Protein AF-A0A963LS50-F1 (afdb_monomer_lite)

Radius of gyration: 11.62 Å; chains: 1; bounding box: 24×30×28 Å

pLDDT: mean 90.68, std 5.98, range [69.31, 95.88]

Sequence (74 aa):
ALRKFGAPIYVRHEIVHNTYVVNDLKAKGAIFIEDLADVPPGATLVFSAHGVSRAVHEEARARGFQIFDATCPL

Structure (mmCIF, N/CA/C/O backbone):
data_AF-A0A963LS50-F1
#
_entry.id   AF-A0A963LS50-F1
#
loop_
_atom_site.group_PDB
_atom_site.id
_atom_site.type_symbol
_atom_site.label_atom_id
_atom_site.label_alt_id
_atom_site.label_comp_id
_atom_site.label_asym_id
_atom_site.label_entity_id
_atom_site.label_seq_id
_atom_site.pdbx_PDB_ins_code
_atom_site.Cartn_x
_atom_site.Cartn_y
_atom_site.Cartn_z
_atom_site.occupancy
_atom_site.B_iso_or_equiv
_atom_site.auth_seq_id
_atom_site.auth_comp_id
_atom_site.auth_asym_id
_atom_site.auth_atom_id
_atom_site.pdb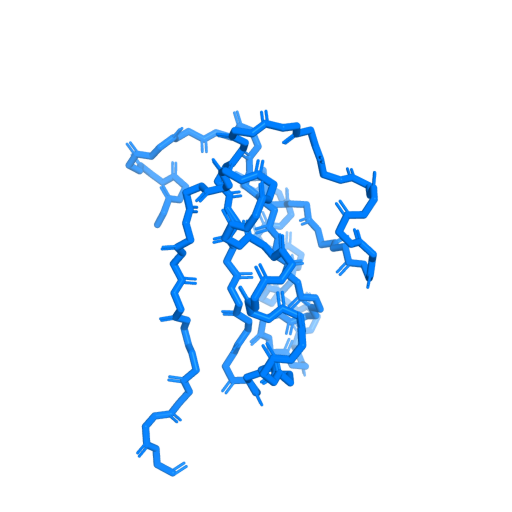x_PDB_model_num
ATOM 1 N N . ALA A 1 1 ? -6.741 5.401 -4.397 1.00 69.31 1 ALA A N 1
ATOM 2 C CA . ALA A 1 1 ? -7.190 4.422 -3.393 1.00 69.31 1 ALA A CA 1
ATOM 3 C C . ALA A 1 1 ? -7.715 5.106 -2.120 1.00 69.31 1 ALA A C 1
ATOM 5 O O . ALA A 1 1 ? -8.900 4.975 -1.864 1.00 69.31 1 ALA A O 1
ATOM 6 N N . LEU A 1 2 ? -6.930 5.931 -1.407 1.00 76.44 2 LEU A N 1
ATOM 7 C CA . LEU A 1 2 ? -7.332 6.545 -0.116 1.00 76.44 2 LEU A CA 1
ATOM 8 C C . LEU A 1 2 ? -8.674 7.301 -0.146 1.00 76.44 2 LEU A C 1
ATOM 10 O O . LEU A 1 2 ? -9.554 7.035 0.661 1.00 76.44 2 LEU A O 1
ATOM 14 N N . ARG A 1 3 ? -8.894 8.173 -1.140 1.00 76.19 3 ARG A N 1
ATOM 15 C CA . ARG A 1 3 ? -10.183 8.884 -1.301 1.00 76.19 3 ARG A CA 1
ATOM 16 C C . ARG A 1 3 ? -11.381 7.968 -1.599 1.00 76.19 3 ARG A C 1
ATOM 18 O O . ARG A 1 3 ? -12.510 8.389 -1.406 1.00 76.19 3 ARG A O 1
ATOM 25 N N . LYS A 1 4 ? -11.141 6.765 -2.134 1.00 78.50 4 LYS A N 1
ATOM 26 C CA . LYS A 1 4 ? -12.184 5.832 -2.59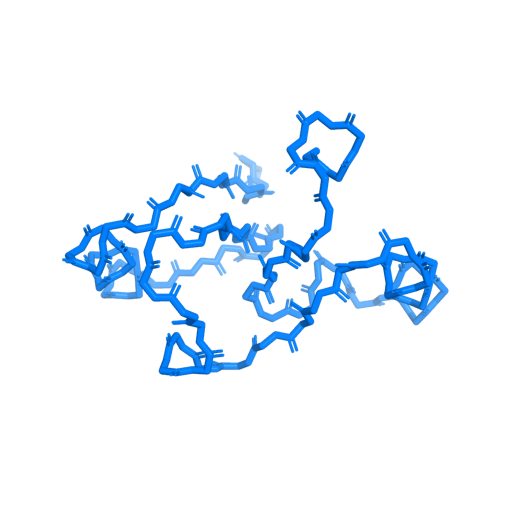8 1.00 78.50 4 LYS A CA 1
ATOM 27 C C . LYS A 1 4 ? -12.490 4.731 -1.576 1.00 78.50 4 LYS A C 1
ATOM 29 O O . LYS A 1 4 ? -13.634 4.310 -1.497 1.00 78.50 4 LYS A O 1
ATOM 34 N N . PHE A 1 5 ? -11.486 4.277 -0.825 1.00 79.88 5 PHE A N 1
ATOM 35 C CA . PHE A 1 5 ? -11.592 3.134 0.092 1.00 79.88 5 PHE A CA 1
ATOM 36 C C . PHE A 1 5 ? -11.399 3.512 1.568 1.00 79.88 5 PHE A C 1
ATOM 38 O O . PHE A 1 5 ? -11.539 2.657 2.433 1.00 79.88 5 PHE A O 1
ATOM 45 N N . GLY A 1 6 ? -11.119 4.785 1.865 1.00 80.56 6 GLY A N 1
ATOM 46 C CA . GLY A 1 6 ? -10.800 5.231 3.219 1.00 80.56 6 GLY A CA 1
ATOM 47 C C . GLY A 1 6 ? -9.399 4.801 3.658 1.00 80.56 6 GLY A C 1
ATOM 48 O O . GLY A 1 6 ? -8.617 4.275 2.866 1.00 80.56 6 GLY A O 1
ATOM 49 N N . ALA A 1 7 ? -9.077 5.080 4.918 1.00 86.56 7 ALA A N 1
ATOM 50 C CA . ALA A 1 7 ? -7.852 4.643 5.581 1.00 86.56 7 ALA A CA 1
ATOM 51 C C . ALA A 1 7 ? -8.170 3.516 6.590 1.00 86.56 7 ALA A C 1
ATOM 53 O O . ALA A 1 7 ? -9.278 3.508 7.133 1.00 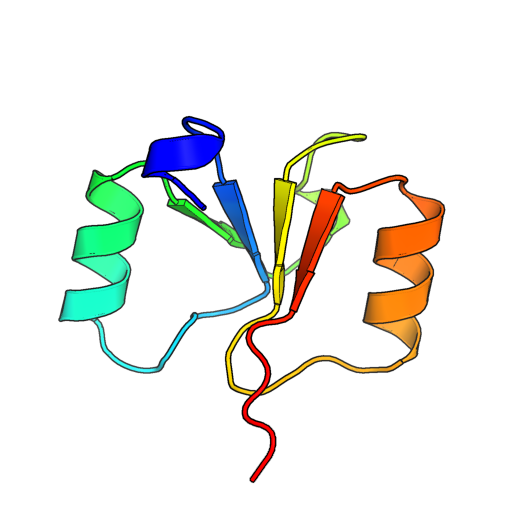86.56 7 ALA A O 1
ATOM 54 N N . PRO A 1 8 ? -7.219 2.610 6.891 1.00 90.00 8 PRO A N 1
ATOM 55 C CA . PRO A 1 8 ? -5.854 2.571 6.364 1.00 90.00 8 PRO A CA 1
ATOM 56 C C . PRO A 1 8 ? -5.748 1.896 4.989 1.00 90.00 8 PRO A C 1
ATOM 58 O O . PRO A 1 8 ? -6.507 0.984 4.664 1.00 90.00 8 PRO A O 1
ATOM 61 N N . ILE A 1 9 ? -4.758 2.318 4.196 1.00 92.81 9 ILE A N 1
ATOM 62 C CA . ILE A 1 9 ? -4.325 1.592 2.991 1.00 92.81 9 ILE A CA 1
ATOM 63 C C . ILE A 1 9 ? -2.884 1.161 3.160 1.00 92.81 9 ILE A C 1
ATOM 65 O O . ILE A 1 9 ? -2.026 1.986 3.467 1.00 92.81 9 ILE A O 1
ATOM 69 N N . TYR A 1 10 ? -2.623 -0.115 2.907 1.00 95.88 10 TYR A N 1
ATOM 70 C CA . TYR A 1 10 ? -1.297 -0.694 3.036 1.00 95.88 10 TYR A CA 1
ATOM 71 C C . TYR A 1 10 ? -0.560 -0.601 1.705 1.00 95.88 10 TYR A C 1
ATOM 73 O O . TYR A 1 10 ? -1.127 -0.900 0.655 1.00 95.88 10 TYR A O 1
ATOM 81 N N . VAL A 1 11 ? 0.699 -0.176 1.737 1.00 95.38 11 VAL A N 1
ATOM 82 C CA . VAL A 1 11 ? 1.555 -0.062 0.553 1.00 95.38 11 VAL A CA 1
ATOM 83 C C . VAL A 1 11 ? 2.783 -0.933 0.767 1.00 95.38 11 VAL A C 1
ATOM 85 O O . VAL A 1 11 ? 3.525 -0.726 1.727 1.00 95.38 11 VAL A O 1
ATOM 88 N N . ARG A 1 12 ? 2.981 -1.926 -0.108 1.00 93.75 12 ARG A N 1
ATOM 89 C CA . ARG A 1 12 ? 4.148 -2.808 -0.056 1.00 93.75 12 ARG A CA 1
ATOM 90 C C . ARG A 1 12 ? 5.363 -2.054 -0.581 1.00 93.75 12 ARG A C 1
ATOM 92 O O . ARG A 1 12 ? 5.424 -1.760 -1.777 1.00 93.75 12 ARG A O 1
ATOM 99 N N . HIS A 1 13 ? 6.330 -1.839 0.310 1.00 89.00 13 HIS A N 1
ATOM 100 C CA . HIS A 1 13 ? 7.495 -0.981 0.092 1.00 89.00 13 HIS A CA 1
ATOM 101 C C . HIS A 1 13 ? 7.129 0.494 -0.141 1.00 89.00 13 HIS A C 1
ATOM 103 O O . HIS A 1 13 ? 5.954 0.851 -0.259 1.00 89.00 13 HIS A O 1
ATOM 109 N N . GLU A 1 14 ? 8.128 1.376 -0.208 1.00 81.38 14 GLU A N 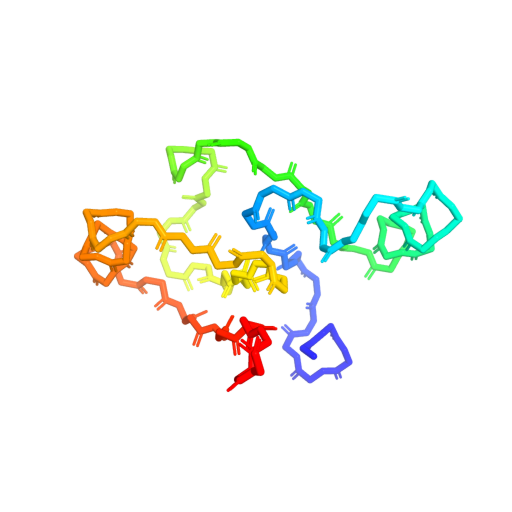1
ATOM 110 C CA . GLU A 1 14 ? 7.887 2.766 -0.591 1.00 81.38 14 GLU A CA 1
ATOM 111 C C . GLU A 1 14 ? 7.277 2.849 -1.997 1.00 81.38 14 GLU A C 1
ATOM 113 O O . GLU A 1 14 ? 7.718 2.187 -2.937 1.00 81.38 14 GLU A O 1
ATOM 118 N N . ILE A 1 15 ? 6.250 3.693 -2.145 1.00 79.19 15 ILE A N 1
ATOM 119 C CA . ILE A 1 15 ? 5.536 3.871 -3.418 1.00 79.19 15 ILE A CA 1
ATOM 120 C C . ILE A 1 15 ? 6.480 4.420 -4.500 1.00 79.19 15 ILE A C 1
ATOM 122 O O . ILE A 1 15 ? 6.377 4.025 -5.658 1.00 79.19 15 ILE A O 1
ATOM 126 N N . VAL A 1 16 ? 7.394 5.305 -4.082 1.00 83.06 16 VAL A N 1
ATOM 127 C CA . VAL A 1 16 ? 8.541 5.880 -4.796 1.00 83.06 16 VAL A CA 1
ATOM 128 C C . VAL A 1 16 ? 9.581 6.306 -3.751 1.00 83.06 16 VAL A C 1
ATOM 130 O O . VAL A 1 16 ? 9.199 6.657 -2.633 1.00 83.06 16 VAL A O 1
ATOM 133 N N . HIS A 1 17 ? 10.864 6.374 -4.116 1.00 82.75 17 HIS A N 1
ATOM 134 C CA . HIS A 1 17 ? 11.937 6.869 -3.237 1.00 82.75 17 HIS A CA 1
ATOM 135 C C . HIS A 1 17 ? 11.938 8.405 -3.130 1.00 82.75 17 HIS A C 1
ATOM 137 O O . HIS A 1 17 ? 12.865 9.090 -3.564 1.00 82.75 17 HIS A O 1
ATOM 143 N N . ASN A 1 18 ? 10.854 8.971 -2.598 1.00 89.50 18 ASN A N 1
ATOM 144 C CA . ASN A 1 18 ? 10.716 10.402 -2.353 1.00 89.50 18 ASN A CA 1
ATOM 145 C C . ASN A 1 18 ? 10.051 10.640 -0.995 1.00 89.50 18 ASN A C 1
ATOM 147 O O . ASN A 1 18 ? 8.847 10.435 -0.825 1.00 89.50 18 ASN A O 1
ATOM 151 N N . THR A 1 19 ? 10.833 11.142 -0.039 1.00 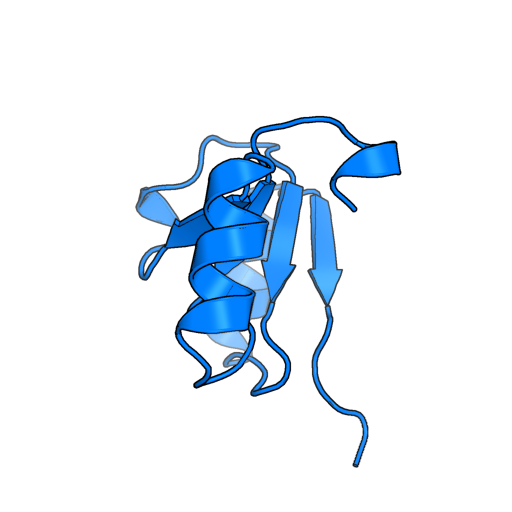89.81 19 THR A N 1
ATOM 152 C CA . THR A 1 19 ? 10.393 11.358 1.344 1.00 89.81 19 THR A CA 1
ATOM 153 C C . THR A 1 19 ? 9.188 12.295 1.453 1.00 89.81 19 THR A C 1
ATOM 155 O O . THR A 1 19 ? 8.319 12.068 2.293 1.00 89.81 19 THR A O 1
ATOM 158 N N . TYR A 1 20 ? 9.089 13.324 0.602 1.00 93.38 20 T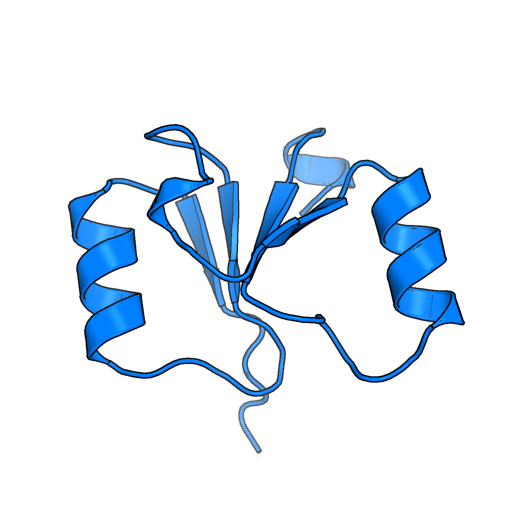YR A N 1
ATOM 159 C CA . TYR A 1 20 ? 7.943 14.239 0.608 1.00 93.38 20 TYR A CA 1
ATOM 160 C C . TYR A 1 20 ? 6.650 13.508 0.229 1.00 93.38 20 TYR A C 1
ATOM 162 O O . TYR A 1 20 ? 5.652 13.608 0.941 1.00 93.38 20 TYR A O 1
ATOM 170 N N . VAL A 1 21 ? 6.688 12.713 -0.845 1.00 91.62 21 VAL A N 1
ATOM 171 C CA . VAL A 1 21 ? 5.535 11.921 -1.304 1.00 91.62 21 VAL A CA 1
ATOM 172 C C . VAL A 1 21 ? 5.137 10.877 -0.261 1.00 91.62 21 VAL A C 1
ATOM 174 O O . VAL A 1 21 ? 3.956 10.733 0.053 1.00 91.62 21 VAL A O 1
ATOM 177 N N . VAL A 1 22 ? 6.113 10.169 0.312 1.00 90.75 22 VAL A N 1
ATOM 178 C CA . VAL A 1 22 ? 5.866 9.158 1.349 1.00 90.75 22 VAL A CA 1
ATOM 179 C C . VAL A 1 22 ? 5.203 9.784 2.578 1.00 90.75 22 VAL A C 1
ATOM 181 O O . VAL A 1 22 ? 4.205 9.257 3.071 1.00 90.75 22 VAL A O 1
ATOM 184 N N . ASN A 1 23 ? 5.702 10.926 3.054 1.00 93.12 23 ASN A N 1
ATOM 185 C CA . ASN A 1 23 ? 5.148 11.598 4.230 1.00 93.12 23 ASN A CA 1
ATOM 186 C C . ASN A 1 23 ? 3.739 12.153 3.985 1.00 93.12 23 ASN A C 1
ATOM 188 O O . ASN A 1 23 ? 2.876 12.006 4.851 1.00 93.12 23 ASN A O 1
ATOM 192 N N . ASP A 1 24 ? 3.477 12.729 2.809 1.00 93.94 24 ASP A N 1
ATOM 193 C CA . ASP A 1 24 ? 2.136 13.189 2.425 1.00 93.94 24 ASP A CA 1
ATOM 194 C C . ASP A 1 24 ? 1.122 12.030 2.407 1.00 93.94 24 ASP A C 1
ATOM 196 O O . ASP A 1 24 ? 0.007 12.155 2.917 1.00 93.94 24 ASP A O 1
ATOM 200 N N . LEU A 1 25 ? 1.519 10.862 1.895 1.00 92.00 25 LEU A N 1
ATOM 201 C CA . LEU A 1 25 ? 0.664 9.675 1.891 1.00 92.00 25 LEU A CA 1
ATOM 202 C C . LEU A 1 25 ? 0.440 9.107 3.293 1.00 92.00 25 LEU A C 1
ATOM 204 O O . LEU A 1 25 ? -0.694 8.747 3.616 1.00 92.00 25 LEU A O 1
ATOM 208 N N . LYS A 1 26 ? 1.476 9.068 4.142 1.00 92.50 26 LYS A N 1
ATOM 209 C CA . LYS A 1 26 ? 1.343 8.672 5.556 1.00 92.50 26 LYS A CA 1
ATOM 210 C C . LYS A 1 26 ? 0.348 9.572 6.287 1.00 92.50 26 LYS A C 1
ATOM 212 O O . LYS A 1 26 ? -0.561 9.066 6.938 1.00 92.50 26 LYS A O 1
ATOM 217 N N . ALA A 1 27 ? 0.449 10.891 6.105 1.00 93.94 27 ALA A N 1
ATOM 218 C CA . ALA A 1 27 ? -0.480 11.860 6.693 1.00 93.94 27 ALA A CA 1
ATOM 219 C C . ALA A 1 27 ? -1.934 11.662 6.222 1.00 93.94 27 ALA A C 1
ATOM 221 O O . ALA A 1 27 ? -2.873 11.989 6.943 1.00 93.94 27 ALA A O 1
ATOM 222 N N . LYS A 1 28 ? -2.129 11.085 5.030 1.00 92.50 28 LYS A N 1
ATOM 223 C CA . LYS A 1 28 ? -3.443 10.737 4.469 1.00 92.50 28 LYS A CA 1
ATOM 224 C C . LYS A 1 28 ? -3.928 9.332 4.853 1.00 92.50 28 LYS A C 1
ATOM 226 O O . LYS A 1 28 ? -4.998 8.935 4.397 1.00 92.50 28 LYS A O 1
ATOM 231 N N . GLY A 1 29 ? -3.180 8.590 5.675 1.00 92.12 29 GLY A N 1
ATOM 232 C CA . GLY A 1 29 ? -3.565 7.270 6.185 1.00 92.12 29 GLY A CA 1
ATOM 233 C C . GLY A 1 29 ? -2.991 6.076 5.416 1.00 92.12 29 GLY A C 1
ATOM 234 O O . GLY A 1 29 ? -3.512 4.966 5.544 1.00 92.12 29 GLY A O 1
ATOM 235 N N . ALA A 1 30 ? -1.945 6.276 4.609 1.00 95.25 30 ALA A N 1
ATOM 236 C CA . ALA A 1 30 ? -1.176 5.164 4.058 1.00 95.25 30 ALA A CA 1
ATOM 237 C C . ALA A 1 30 ? -0.237 4.566 5.117 1.00 95.25 30 ALA A C 1
ATOM 239 O O . ALA A 1 30 ? 0.464 5.292 5.824 1.00 95.25 30 ALA A O 1
ATOM 240 N N . ILE A 1 31 ? -0.178 3.240 5.174 1.00 95.38 31 ILE A N 1
ATOM 241 C CA . ILE A 1 31 ? 0.741 2.482 6.020 1.00 95.38 31 ILE A CA 1
ATOM 242 C C . ILE A 1 31 ? 1.703 1.740 5.097 1.00 95.38 31 ILE A C 1
ATOM 244 O O . ILE A 1 31 ? 1.296 0.887 4.312 1.00 95.38 31 ILE A O 1
ATOM 248 N N . PHE A 1 32 ? 2.981 2.090 5.171 1.00 94.25 32 PHE A N 1
ATOM 249 C CA . PHE A 1 32 ? 4.027 1.432 4.396 1.00 94.25 32 PHE A CA 1
ATOM 250 C C . PHE A 1 32 ? 4.518 0.210 5.166 1.00 94.25 32 PHE A C 1
ATOM 252 O O . PHE A 1 32 ? 4.841 0.329 6.347 1.00 94.25 32 PHE A O 1
ATOM 259 N N . ILE A 1 33 ? 4.537 -0.942 4.500 1.00 94.94 33 ILE A N 1
ATOM 260 C CA . ILE A 1 33 ? 4.888 -2.240 5.087 1.00 94.94 33 ILE A CA 1
ATOM 261 C C . ILE A 1 33 ? 5.978 -2.922 4.268 1.00 94.94 33 ILE A C 1
ATOM 263 O O . ILE A 1 33 ? 6.038 -2.787 3.040 1.00 94.94 33 ILE A O 1
ATOM 267 N N . GLU A 1 34 ? 6.806 -3.701 4.957 1.00 91.75 34 GLU A N 1
ATOM 268 C CA . GLU A 1 34 ? 7.786 -4.586 4.327 1.00 91.75 34 GLU A CA 1
ATOM 269 C C . GLU A 1 34 ? 7.324 -6.044 4.300 1.00 91.75 34 GLU A C 1
ATOM 271 O O . GLU A 1 34 ? 7.708 -6.783 3.395 1.00 91.75 34 GLU A O 1
ATOM 276 N N . ASP A 1 35 ? 6.446 -6.455 5.213 1.00 93.12 35 ASP A N 1
ATOM 277 C CA . ASP A 1 35 ? 5.920 -7.817 5.257 1.00 93.12 35 ASP A CA 1
ATOM 278 C C . ASP A 1 35 ? 4.392 -7.829 5.112 1.00 93.12 35 ASP A C 1
ATOM 280 O O . ASP A 1 35 ? 3.675 -7.033 5.720 1.00 93.12 35 ASP A O 1
ATOM 284 N N . LEU A 1 36 ? 3.874 -8.758 4.303 1.00 93.94 36 LEU A N 1
ATOM 285 C CA . LEU A 1 36 ? 2.436 -9.002 4.182 1.00 93.94 36 LEU A CA 1
ATOM 286 C C . LEU A 1 36 ? 1.830 -9.564 5.478 1.00 93.94 36 LEU A C 1
ATOM 288 O O . LEU A 1 36 ? 0.614 -9.501 5.660 1.00 93.94 36 LEU A O 1
ATOM 292 N N . ALA A 1 37 ? 2.654 -10.105 6.378 1.00 94.12 37 ALA A N 1
ATOM 293 C CA . ALA A 1 37 ? 2.269 -10.500 7.726 1.00 94.12 37 ALA A CA 1
ATOM 294 C C . ALA A 1 37 ? 1.787 -9.325 8.590 1.00 94.12 37 ALA A C 1
ATOM 296 O O . ALA A 1 37 ? 0.942 -9.539 9.458 1.00 94.12 37 ALA A O 1
ATOM 297 N N . ASP A 1 38 ? 2.233 -8.100 8.301 1.00 93.44 38 ASP A N 1
ATOM 298 C CA . ASP A 1 38 ? 1.828 -6.892 9.032 1.00 93.44 38 ASP A CA 1
ATOM 299 C C . ASP A 1 38 ? 0.455 -6.355 8.587 1.00 93.44 38 ASP A C 1
ATOM 301 O O . ASP A 1 38 ? -0.050 -5.364 9.123 1.00 93.44 38 ASP A O 1
ATOM 305 N N . VAL A 1 39 ? -0.157 -6.987 7.581 1.00 94.81 39 VAL A N 1
ATOM 306 C CA . VAL A 1 39 ? -1.395 -6.528 6.952 1.00 94.81 39 VAL A CA 1
ATOM 307 C C . VAL A 1 39 ? -2.576 -7.393 7.411 1.00 94.81 39 VAL A C 1
ATOM 309 O O . VAL A 1 39 ? -2.571 -8.609 7.190 1.00 94.81 39 VAL A O 1
ATOM 312 N N . PRO A 1 40 ? -3.628 -6.797 8.007 1.00 92.62 40 PRO A N 1
ATOM 313 C CA . PRO A 1 40 ? -4.835 -7.522 8.384 1.00 92.62 40 PRO A CA 1
ATOM 314 C C . PRO A 1 40 ? -5.498 -8.211 7.177 1.00 92.62 40 PRO A C 1
ATOM 316 O O . PRO A 1 40 ? -5.568 -7.608 6.101 1.00 92.62 40 PRO A O 1
ATOM 319 N N . PRO A 1 41 ? -6.042 -9.434 7.331 1.00 88.94 41 PRO A N 1
ATOM 320 C CA . PRO A 1 41 ? -6.767 -10.122 6.264 1.00 88.94 41 PRO A CA 1
ATOM 321 C C . PRO A 1 41 ? -7.875 -9.258 5.648 1.00 88.94 41 PRO A C 1
ATOM 323 O O . PRO A 1 41 ? -8.581 -8.537 6.353 1.00 88.94 41 PRO A O 1
ATOM 326 N N . GLY A 1 42 ? -8.036 -9.332 4.325 1.00 86.94 42 GLY A N 1
ATOM 327 C CA . GLY A 1 42 ? -9.058 -8.568 3.596 1.00 86.94 42 GLY A CA 1
ATOM 328 C C . GLY A 1 42 ? -8.778 -7.067 3.433 1.00 86.94 42 GLY A C 1
ATOM 329 O O . GLY A 1 42 ? -9.575 -6.373 2.802 1.00 86.94 42 GLY A O 1
ATOM 330 N N . ALA A 1 43 ? -7.661 -6.550 3.957 1.00 93.50 43 ALA A N 1
ATOM 331 C CA . ALA A 1 43 ? -7.293 -5.148 3.792 1.00 93.50 43 ALA A CA 1
ATOM 332 C C . ALA A 1 43 ? -7.005 -4.771 2.325 1.00 93.50 43 ALA A C 1
ATOM 334 O O . ALA A 1 43 ? -6.730 -5.614 1.464 1.00 93.50 43 ALA A O 1
ATOM 335 N N . THR A 1 44 ? -7.046 -3.463 2.050 1.00 94.62 44 THR A N 1
ATOM 336 C CA . THR A 1 44 ? -6.602 -2.905 0.768 1.00 94.62 44 THR A CA 1
ATOM 337 C C . THR A 1 44 ? -5.080 -2.817 0.739 1.00 94.62 44 THR A C 1
ATOM 339 O O . THR A 1 44 ? -4.484 -2.130 1.572 1.00 94.62 44 THR A O 1
ATOM 342 N N . LEU A 1 45 ? -4.476 -3.473 -0.251 1.00 95.62 45 LEU A N 1
ATOM 343 C CA . LEU A 1 45 ? -3.035 -3.526 -0.466 1.00 95.62 45 LEU A CA 1
ATOM 344 C C . LEU A 1 45 ? -2.674 -2.897 -1.815 1.00 95.62 45 LEU A C 1
ATOM 346 O O . LEU A 1 45 ? -3.296 -3.189 -2.835 1.00 95.62 45 LEU A O 1
ATOM 350 N N . VAL A 1 46 ? -1.646 -2.054 -1.828 1.00 95.38 46 VAL A N 1
ATOM 351 C CA . VAL A 1 46 ? -1.089 -1.433 -3.032 1.00 95.38 46 VAL A CA 1
ATOM 352 C C . VAL A 1 46 ? 0.333 -1.941 -3.251 1.00 95.38 46 VAL A C 1
ATOM 354 O O . VAL A 1 46 ? 1.166 -1.834 -2.350 1.00 95.38 46 VAL A O 1
ATOM 357 N N . PHE A 1 47 ? 0.632 -2.464 -4.440 1.00 95.25 47 PHE A N 1
ATOM 358 C CA . PHE A 1 47 ? 2.015 -2.715 -4.859 1.00 95.25 47 PHE A CA 1
ATOM 359 C C . PHE A 1 47 ? 2.631 -1.435 -5.421 1.00 95.25 47 PHE A C 1
ATOM 361 O O . PHE A 1 47 ? 1.950 -0.678 -6.113 1.00 95.25 47 PHE A O 1
ATOM 368 N N . SER A 1 48 ? 3.895 -1.169 -5.083 1.00 92.38 48 SER A N 1
ATOM 369 C CA . SER A 1 48 ? 4.597 0.044 -5.516 1.00 92.38 48 SER A CA 1
ATOM 370 C C . SER A 1 48 ? 4.899 0.062 -7.018 1.00 92.38 48 SER A C 1
ATOM 372 O O . SER A 1 48 ? 4.769 -0.947 -7.709 1.00 92.38 48 SER A O 1
ATOM 374 N N . ALA A 1 49 ? 5.356 1.215 -7.520 1.00 90.88 49 ALA A N 1
ATOM 375 C CA . ALA A 1 49 ? 5.721 1.383 -8.927 1.00 90.88 49 ALA A CA 1
ATOM 376 C C . ALA A 1 49 ? 6.877 0.475 -9.380 1.00 90.88 49 ALA A C 1
ATOM 378 O O . ALA A 1 49 ? 7.006 0.200 -10.571 1.00 90.88 49 ALA A O 1
ATOM 379 N N . HIS A 1 50 ? 7.684 -0.007 -8.435 1.00 90.06 50 HIS A N 1
ATOM 380 C CA . HIS A 1 50 ? 8.817 -0.900 -8.677 1.00 90.06 50 HIS A CA 1
ATOM 381 C C . HIS A 1 50 ? 8.398 -2.364 -8.889 1.00 90.06 50 HIS A C 1
ATOM 383 O O . HIS A 1 50 ? 9.223 -3.192 -9.270 1.00 90.06 50 HIS A O 1
ATOM 389 N N . GLY A 1 51 ? 7.129 -2.685 -8.628 1.00 90.62 51 GLY A N 1
ATOM 390 C CA . GLY A 1 51 ? 6.605 -4.039 -8.687 1.00 90.62 51 GLY A CA 1
ATOM 391 C C . GLY A 1 51 ? 7.029 -4.925 -7.523 1.00 90.62 51 GLY A C 1
ATOM 392 O O . GLY A 1 51 ? 7.682 -4.509 -6.564 1.00 90.62 51 GLY A O 1
ATOM 393 N N . VAL A 1 52 ? 6.581 -6.174 -7.592 1.00 93.81 52 VAL A N 1
ATOM 394 C CA . VAL A 1 52 ? 6.830 -7.216 -6.592 1.00 93.81 52 VAL A CA 1
ATOM 395 C C . VAL A 1 52 ? 7.131 -8.542 -7.283 1.00 93.81 52 VAL A C 1
ATOM 397 O O . VAL A 1 52 ? 6.833 -8.733 -8.462 1.00 93.81 52 VAL A O 1
ATOM 400 N N . SER A 1 53 ? 7.709 -9.494 -6.550 1.00 94.56 53 SER A N 1
ATOM 401 C CA . SER A 1 53 ? 7.914 -10.843 -7.080 1.00 94.56 53 SER A CA 1
ATOM 402 C C . SER A 1 53 ? 6.581 -11.577 -7.279 1.00 94.56 53 SER A C 1
ATOM 404 O O . SER A 1 53 ? 5.583 -11.299 -6.607 1.00 94.56 53 SER A O 1
ATOM 406 N N . ARG A 1 54 ? 6.571 -12.588 -8.161 1.00 94.31 54 ARG A N 1
ATOM 407 C CA . ARG A 1 54 ? 5.384 -13.432 -8.375 1.00 94.31 54 ARG A CA 1
ATOM 408 C C . ARG A 1 54 ? 4.918 -14.115 -7.086 1.00 94.31 54 ARG A C 1
ATOM 410 O O . ARG A 1 54 ? 3.720 -14.186 -6.845 1.00 94.31 54 ARG A O 1
ATOM 417 N N . ALA A 1 55 ? 5.856 -14.542 -6.240 1.00 95.12 55 ALA A N 1
ATOM 418 C CA . ALA A 1 55 ? 5.556 -15.164 -4.951 1.00 95.12 55 ALA A CA 1
ATOM 419 C C . ALA A 1 55 ? 4.796 -14.210 -4.011 1.00 95.12 55 ALA A C 1
ATOM 421 O O . ALA A 1 55 ? 3.781 -14.598 -3.442 1.00 95.12 55 ALA A O 1
ATOM 422 N N . VAL A 1 56 ? 5.222 -12.943 -3.920 1.00 94.19 56 VAL A N 1
ATOM 423 C CA . VAL A 1 56 ? 4.521 -11.914 -3.127 1.00 94.19 56 VAL A CA 1
ATOM 424 C C . VAL A 1 56 ? 3.125 -11.653 -3.694 1.00 94.19 56 VAL A C 1
ATOM 426 O O . VAL A 1 56 ? 2.161 -11.498 -2.943 1.00 94.19 56 VAL A O 1
ATOM 429 N N . HIS A 1 57 ? 2.987 -11.644 -5.022 1.00 95.12 57 HIS A N 1
ATOM 430 C CA . HIS A 1 57 ? 1.683 -11.483 -5.655 1.00 95.12 57 HIS A CA 1
ATOM 431 C C . HIS A 1 57 ? 0.740 -12.665 -5.346 1.00 95.12 57 HIS A C 1
ATOM 433 O O . HIS A 1 57 ? -0.442 -12.451 -5.051 1.00 95.12 57 HIS A O 1
ATOM 439 N N . GLU A 1 58 ? 1.227 -13.902 -5.427 1.00 95.50 58 GLU A N 1
ATOM 440 C CA . GLU A 1 58 ? 0.457 -15.115 -5.122 1.00 95.50 58 GLU A CA 1
ATOM 441 C C . GLU A 1 58 ? 0.042 -15.155 -3.644 1.00 95.50 58 GLU A C 1
ATOM 443 O O . GLU A 1 58 ? -1.127 -15.393 -3.339 1.00 95.50 58 GLU A O 1
ATOM 448 N N . GLU A 1 59 ? 0.959 -14.821 -2.735 1.00 94.88 59 GLU A N 1
ATOM 449 C CA . GLU A 1 59 ? 0.691 -14.737 -1.300 1.00 94.88 59 GLU A CA 1
ATOM 450 C C . GLU A 1 59 ? -0.399 -13.704 -0.978 1.00 94.88 59 GLU A C 1
ATOM 452 O O . GLU A 1 59 ? -1.353 -14.004 -0.257 1.00 94.88 59 GLU A O 1
ATOM 457 N N . ALA A 1 60 ? -0.308 -12.502 -1.551 1.00 94.81 60 ALA A N 1
ATOM 458 C CA . ALA A 1 60 ? -1.306 -11.455 -1.353 1.00 94.81 60 ALA A CA 1
ATOM 459 C C . ALA A 1 60 ? -2.710 -11.889 -1.814 1.00 94.81 60 ALA A C 1
ATOM 461 O O . ALA A 1 60 ? -3.705 -11.583 -1.151 1.00 94.81 60 ALA A O 1
ATOM 462 N N . ARG A 1 61 ? -2.799 -12.630 -2.931 1.00 93.25 61 ARG A N 1
ATOM 463 C CA . ARG A 1 61 ? -4.069 -13.207 -3.403 1.00 93.25 61 ARG A CA 1
ATOM 464 C C . ARG A 1 61 ? -4.576 -14.289 -2.452 1.00 93.25 61 ARG A C 1
ATOM 466 O O . ARG A 1 61 ? -5.762 -14.290 -2.136 1.00 93.25 61 ARG A O 1
ATOM 473 N N . ALA A 1 62 ? -3.700 -15.175 -1.976 1.00 94.19 62 ALA A N 1
ATOM 474 C CA . ALA A 1 62 ? -4.059 -16.245 -1.044 1.00 94.19 62 ALA A CA 1
ATOM 475 C C . ALA A 1 62 ? -4.581 -15.704 0.299 1.00 94.19 62 ALA A C 1
ATOM 477 O O . ALA A 1 62 ? -5.504 -16.273 0.877 1.00 94.19 62 ALA A O 1
ATOM 478 N N . ARG A 1 63 ? -4.045 -14.568 0.765 1.00 93.50 63 ARG A N 1
ATOM 479 C CA . ARG A 1 63 ? -4.510 -13.850 1.966 1.00 93.50 63 ARG A CA 1
ATOM 480 C C . ARG A 1 63 ? -5.813 -13.057 1.756 1.00 93.50 63 ARG A C 1
ATOM 482 O O . ARG A 1 63 ? -6.343 -12.493 2.712 1.00 93.50 63 ARG A O 1
ATOM 489 N N . GLY A 1 64 ? -6.340 -13.008 0.529 1.00 93.56 64 GLY A N 1
ATOM 490 C CA . GLY A 1 64 ? -7.622 -12.372 0.213 1.00 93.56 64 GLY A CA 1
ATOM 491 C C . GLY A 1 64 ? -7.601 -10.842 0.228 1.00 93.56 64 GLY A C 1
ATOM 492 O O . GLY A 1 64 ? -8.642 -10.226 0.451 1.00 93.56 64 GLY A O 1
ATOM 493 N N . PHE A 1 65 ? -6.442 -10.211 0.022 1.00 95.00 65 PHE A N 1
ATOM 494 C CA . PHE A 1 65 ? -6.350 -8.751 -0.016 1.00 95.00 65 PHE A CA 1
ATOM 495 C C . PHE A 1 65 ? -7.053 -8.154 -1.240 1.00 95.00 65 PHE A C 1
ATOM 497 O O . PHE A 1 65 ? -7.073 -8.740 -2.326 1.00 95.00 65 PHE A O 1
ATOM 504 N N . GLN A 1 66 ? -7.568 -6.931 -1.091 1.00 93.94 66 GLN A N 1
ATOM 505 C CA . GLN A 1 66 ? -7.980 -6.116 -2.233 1.00 93.94 66 GLN A CA 1
ATOM 506 C C . GLN A 1 66 ? -6.747 -5.435 -2.832 1.00 93.94 66 GLN A C 1
ATOM 508 O O . GLN A 1 66 ? -6.264 -4.435 -2.303 1.00 93.94 66 GLN A O 1
ATOM 513 N N . ILE A 1 67 ? -6.220 -6.009 -3.913 1.00 94.25 67 ILE A N 1
ATOM 514 C CA . ILE A 1 67 ? -4.942 -5.601 -4.508 1.00 94.25 67 ILE A CA 1
ATOM 515 C C . ILE A 1 67 ? -5.150 -4.510 -5.566 1.00 94.25 67 ILE A C 1
ATOM 517 O O . ILE A 1 67 ? -5.936 -4.679 -6.500 1.00 94.25 67 ILE A O 1
ATOM 521 N N . PHE A 1 68 ? -4.378 -3.428 -5.459 1.00 93.75 68 PHE A N 1
ATOM 522 C CA . PHE A 1 68 ? -4.158 -2.444 -6.518 1.00 93.75 68 PHE A CA 1
ATOM 523 C C . PHE A 1 68 ? -2.690 -2.467 -6.929 1.00 93.75 68 PHE A C 1
ATOM 525 O O . PHE A 1 68 ? -1.810 -2.125 -6.142 1.00 93.75 68 PHE A O 1
ATOM 532 N N . ASP A 1 69 ? -2.429 -2.857 -8.167 1.00 93.50 69 ASP A N 1
ATOM 533 C CA . ASP A 1 69 ? -1.074 -2.896 -8.696 1.00 93.50 69 ASP A CA 1
ATOM 534 C C . ASP A 1 69 ? -0.729 -1.550 -9.345 1.00 93.50 69 ASP A C 1
ATOM 536 O O . ASP A 1 69 ? -1.370 -1.149 -10.318 1.00 93.50 69 ASP A O 1
ATOM 540 N N . ALA A 1 70 ? 0.231 -0.823 -8.766 1.00 92.56 70 ALA A N 1
ATOM 541 C CA . ALA A 1 70 ? 0.723 0.439 -9.311 1.00 92.56 70 ALA A CA 1
ATOM 542 C C . ALA A 1 70 ? 2.058 0.285 -10.058 1.00 92.56 70 ALA A C 1
ATOM 544 O O . ALA A 1 70 ? 2.688 1.304 -10.346 1.00 92.56 70 ALA A O 1
ATOM 545 N N . THR A 1 71 ? 2.487 -0.949 -10.361 1.00 93.19 71 THR A N 1
ATOM 546 C CA . THR A 1 71 ? 3.721 -1.233 -11.107 1.00 93.19 71 THR A CA 1
ATOM 547 C C . THR A 1 71 ? 3.752 -0.445 -12.414 1.00 93.19 71 THR A C 1
ATOM 549 O O . THR A 1 71 ? 2.771 -0.401 -13.161 1.00 93.19 71 THR A O 1
ATOM 552 N N . CYS A 1 72 ? 4.888 0.192 -12.695 1.00 88.62 72 CYS A N 1
ATOM 553 C CA . CYS A 1 72 ? 5.097 0.899 -13.950 1.00 88.62 72 CYS A CA 1
ATOM 554 C C . CYS A 1 72 ? 5.064 -0.100 -15.127 1.00 88.62 72 CYS A C 1
ATOM 556 O O . CYS A 1 72 ? 5.772 -1.102 -15.073 1.00 88.62 72 CYS A O 1
ATOM 558 N N . PRO A 1 73 ? 4.283 0.141 -16.198 1.00 85.00 73 PRO A N 1
ATOM 559 C CA . PRO A 1 73 ? 4.218 -0.760 -17.355 1.00 85.00 73 PRO A CA 1
ATOM 560 C C . PRO A 1 73 ? 5.411 -0.624 -18.321 1.00 85.00 73 PRO A C 1
ATOM 562 O O . PRO A 1 73 ? 5.399 -1.256 -19.376 1.00 85.00 73 PRO A O 1
ATOM 565 N N . LEU A 1 74 ? 6.374 0.248 -18.002 1.00 70.44 74 LEU A N 1
ATOM 566 C CA . LEU A 1 74 ? 7.495 0.661 -18.852 1.00 70.44 74 LEU A CA 1
ATOM 567 C C . LEU A 1 74 ? 8.802 0.009 -18.410 1.00 70.44 74 LEU A C 1
ATOM 569 O O . LEU A 1 74 ? 9.075 0.062 -17.190 1.00 70.44 74 LEU A O 1
#

Secondary structure (DSSP, 8-state):
-HHHH-S-EEEES-SSS-HHHHHHHHHTTEEEES-GGGS-TT-EEEE-TT---HHHHHHHHHTT-EEEE-----

Foldseek 3Di:
DCVVPNADAEEAADLDPDPVVSVVVVVSHYDYDPDPVVPDQQEAYEYHLCGDDPVVVVVCVVSNYNYDYNHNPD